Protein AF-Q6YGY8-F1 (afdb_monomer_lite)

Foldseek 3Di:
DPPPVVVVVVVVVVVVVVVCVVVPVVVVVVVVVQLPFQVVVVVVLVVCCVVPVCSLVVFAKFAEDPPDPPAATADEDRDDPQPDEQHRYHRGGNYYHNYRHPHHPDIDGD

Organism: Anaplasma phagocytophilum (NCBI:txid948)

pLDDT: mean 75.47, std 12.93, range [42.47, 92.19]

Radius of gyration: 17.75 Å; chains: 1; bounding box: 39×28×54 Å

Structure (mmCIF, N/CA/C/O backbone):
data_AF-Q6YGY8-F1
#
_entry.id   AF-Q6YGY8-F1
#
loop_
_atom_site.group_PDB
_atom_site.id
_atom_site.type_symbol
_atom_site.label_atom_id
_atom_site.label_alt_id
_atom_site.label_comp_id
_atom_site.label_asym_id
_atom_site.label_entity_id
_atom_site.label_seq_id
_atom_site.pdbx_PDB_ins_code
_atom_site.Cartn_x
_atom_site.Cartn_y
_atom_site.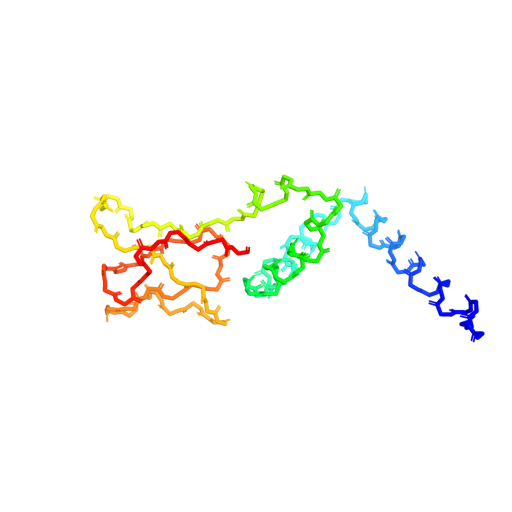Cartn_z
_atom_site.occupancy
_atom_site.B_iso_or_equiv
_atom_site.auth_seq_id
_atom_site.auth_comp_id
_atom_site.auth_asym_id
_atom_site.auth_atom_id
_atom_site.pdbx_PDB_model_num
ATOM 1 N N . MET A 1 1 ? -5.436 13.794 35.330 1.00 42.47 1 MET A N 1
ATOM 2 C CA . MET A 1 1 ? -6.909 13.754 35.317 1.00 42.47 1 MET A CA 1
ATOM 3 C C . MET A 1 1 ? -7.307 13.875 33.860 1.00 42.47 1 MET A C 1
ATOM 5 O O . MET A 1 1 ? -7.341 14.979 33.332 1.00 42.47 1 MET A O 1
ATOM 9 N N . ILE A 1 2 ? -7.377 12.738 33.169 1.00 47.31 2 ILE A N 1
ATOM 10 C CA . ILE A 1 2 ? -7.864 12.706 31.788 1.00 47.31 2 ILE A CA 1
ATOM 11 C C . ILE A 1 2 ? -9.362 12.960 31.919 1.00 47.31 2 ILE A C 1
ATOM 13 O O . ILE A 1 2 ? -10.006 12.319 32.743 1.00 47.31 2 ILE A O 1
ATOM 17 N N . ARG A 1 3 ? -9.863 13.993 31.242 1.00 48.62 3 ARG A N 1
ATOM 18 C CA . ARG A 1 3 ? -11.280 14.355 31.269 1.00 48.62 3 ARG A CA 1
ATOM 19 C C . ARG A 1 3 ? -12.068 13.168 30.723 1.00 48.62 3 ARG A C 1
ATOM 21 O O . ARG A 1 3 ? -11.842 12.783 29.578 1.00 48.62 3 ARG A O 1
ATOM 28 N N . GLU A 1 4 ? -12.951 12.609 31.545 1.00 51.53 4 GLU A N 1
ATOM 29 C CA . GLU A 1 4 ? -13.881 11.523 31.194 1.00 51.53 4 GLU A CA 1
ATOM 30 C C . GLU A 1 4 ? -14.629 11.821 29.869 1.00 51.53 4 GLU A C 1
ATOM 32 O O . GLU A 1 4 ? -14.937 10.925 29.088 1.00 51.53 4 GLU A O 1
ATOM 37 N N . ASP A 1 5 ? -14.800 13.108 29.559 1.00 52.41 5 ASP A N 1
ATOM 38 C CA . ASP A 1 5 ? -15.461 13.642 28.365 1.00 52.41 5 ASP A CA 1
ATOM 39 C C . ASP A 1 5 ? -14.716 13.340 27.041 1.00 52.41 5 ASP A C 1
ATOM 41 O O . ASP A 1 5 ? -15.331 13.193 25.982 1.00 52.41 5 ASP A O 1
ATOM 45 N N . GLU A 1 6 ? -13.380 13.236 27.064 1.00 52.56 6 GLU A N 1
ATOM 46 C CA . GLU A 1 6 ? -12.593 12.914 25.859 1.00 52.56 6 GLU A CA 1
ATOM 47 C C . GLU A 1 6 ? -12.628 11.415 25.538 1.00 52.56 6 GLU A C 1
ATOM 49 O O . GLU A 1 6 ? -12.547 11.025 24.374 1.00 52.56 6 GLU A O 1
ATOM 54 N N . VAL A 1 7 ? -12.803 10.563 26.551 1.00 54.25 7 VAL A N 1
ATOM 55 C CA . VAL A 1 7 ? -12.916 9.113 26.348 1.00 54.25 7 VAL A CA 1
ATOM 56 C C . VAL A 1 7 ? -14.283 8.756 25.772 1.00 54.25 7 VAL A C 1
ATOM 58 O O . VAL A 1 7 ? -14.360 7.908 24.885 1.00 54.25 7 VAL A O 1
ATOM 61 N N . ASP A 1 8 ? -15.337 9.460 26.196 1.00 57.72 8 ASP A N 1
ATOM 62 C CA . ASP A 1 8 ? -16.691 9.284 25.667 1.00 57.72 8 ASP A CA 1
ATOM 63 C C . ASP A 1 8 ? -16.793 9.667 24.191 1.00 57.72 8 ASP A C 1
ATOM 65 O O . ASP A 1 8 ? -17.408 8.939 23.414 1.00 57.72 8 ASP A O 1
ATOM 69 N N . THR A 1 9 ? -16.153 10.759 23.763 1.00 62.78 9 THR A N 1
ATOM 70 C CA . THR A 1 9 ? -16.167 11.165 22.345 1.00 62.78 9 THR A CA 1
ATOM 71 C C . THR A 1 9 ? -15.431 10.172 21.450 1.00 62.78 9 THR A C 1
ATOM 73 O O . THR A 1 9 ? -15.960 9.799 20.405 1.00 62.78 9 THR A O 1
ATOM 76 N N . VAL A 1 10 ? -14.260 9.678 21.865 1.00 66.25 10 VAL A N 1
ATOM 77 C CA . VAL A 1 10 ? -13.509 8.652 21.118 1.00 66.25 10 VAL A CA 1
ATOM 78 C C . VAL A 1 10 ? -14.256 7.314 21.107 1.00 66.25 10 VAL A C 1
ATOM 80 O O . VAL A 1 10 ? -14.315 6.646 20.073 1.00 66.25 10 VAL A O 1
ATOM 83 N N . TYR A 1 11 ? -14.875 6.934 22.227 1.00 62.56 11 TYR A N 1
ATOM 84 C CA . TYR A 1 11 ? -15.681 5.718 22.339 1.00 62.56 11 TYR A CA 1
ATOM 85 C C . TYR A 1 11 ? -16.950 5.782 21.478 1.00 62.56 11 TYR A C 1
ATOM 87 O O . TYR A 1 11 ? -17.274 4.817 20.782 1.00 62.56 11 TYR A O 1
ATOM 95 N N . LEU A 1 12 ? -17.639 6.927 21.461 1.00 64.69 12 LEU A N 1
ATOM 96 C CA . LEU A 1 12 ? -18.786 7.187 20.589 1.00 64.69 12 LEU A CA 1
ATOM 97 C C . LEU A 1 12 ? -18.388 7.145 19.113 1.00 64.69 12 LEU A C 1
ATOM 99 O O . LEU A 1 12 ? -19.094 6.515 18.329 1.00 64.69 12 LEU A O 1
ATOM 103 N N . LEU A 1 13 ? -17.237 7.721 18.748 1.00 65.06 13 LEU A N 1
ATOM 104 C CA . LEU A 1 13 ? -16.730 7.692 17.374 1.00 65.06 13 LEU A CA 1
ATOM 105 C C . LEU A 1 13 ? -16.415 6.263 16.916 1.00 65.06 13 LEU A C 1
ATOM 107 O O . LEU A 1 13 ? -16.778 5.863 15.813 1.00 65.06 13 LEU A O 1
ATOM 111 N N . ALA A 1 14 ? -15.774 5.467 17.777 1.00 67.44 14 ALA A N 1
ATOM 112 C CA . ALA A 1 14 ? -15.470 4.067 17.492 1.00 67.44 14 ALA A CA 1
ATOM 113 C C . ALA A 1 14 ? -16.748 3.220 17.369 1.00 67.44 14 ALA A C 1
ATOM 115 O O . ALA A 1 14 ? -16.826 2.319 16.532 1.00 67.44 14 ALA A O 1
ATOM 116 N N . LYS A 1 15 ? -17.767 3.522 18.181 1.00 57.44 15 LYS A N 1
ATOM 117 C CA . LYS A 1 15 ? -19.068 2.851 18.146 1.00 57.44 15 LYS A CA 1
ATOM 118 C C . LYS A 1 15 ? -19.889 3.240 16.915 1.00 57.44 15 LYS A C 1
ATOM 120 O O . LYS A 1 15 ? -20.557 2.365 16.372 1.00 57.44 15 LYS A O 1
ATOM 125 N N . GLU A 1 16 ? -19.810 4.487 16.449 1.00 60.59 16 GLU A N 1
ATOM 126 C CA . GLU A 1 16 ? -20.377 4.910 15.159 1.00 60.59 16 GLU A CA 1
ATOM 127 C C . GLU A 1 16 ? -19.659 4.251 13.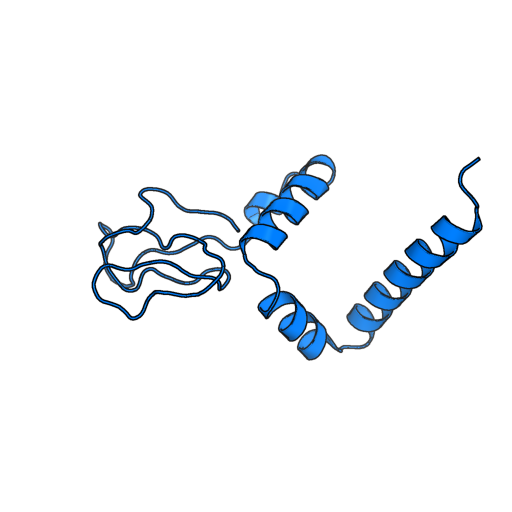984 1.00 60.59 16 GLU A C 1
ATOM 129 O O . GLU A 1 16 ? -20.325 3.666 13.138 1.00 60.59 16 GLU A O 1
ATOM 134 N N . LEU A 1 17 ? -18.322 4.240 13.973 1.00 57.84 17 LEU A N 1
ATOM 135 C CA . LEU A 1 17 ? -17.532 3.511 12.974 1.00 57.84 17 LEU A CA 1
ATOM 136 C C . LEU A 1 17 ? -17.938 2.033 12.914 1.00 57.84 17 LEU A C 1
ATOM 138 O O . LEU A 1 17 ? -18.120 1.484 11.830 1.00 57.84 17 LEU A O 1
ATOM 142 N N . ALA A 1 18 ? -18.144 1.392 14.067 1.00 58.53 18 ALA A N 1
ATOM 143 C CA . ALA A 1 18 ? -18.639 0.022 14.130 1.00 58.53 18 ALA A CA 1
ATOM 144 C C . ALA A 1 18 ? -20.094 -0.110 13.636 1.00 58.53 18 ALA A C 1
ATOM 146 O O . ALA A 1 18 ? -20.417 -1.090 12.968 1.00 58.53 18 ALA A O 1
ATOM 147 N N . TYR A 1 19 ? -20.973 0.858 13.914 1.00 49.78 19 TYR A N 1
ATOM 148 C CA . TYR A 1 19 ? -22.356 0.865 13.417 1.00 49.78 19 TYR A CA 1
ATOM 149 C C . TYR A 1 19 ? -22.431 1.101 11.897 1.00 49.78 19 TYR A C 1
ATOM 151 O O . TYR A 1 19 ? -23.225 0.453 11.217 1.00 49.78 19 TYR A O 1
ATOM 159 N N . ASP A 1 20 ? -21.573 1.949 11.333 1.00 53.94 20 ASP A N 1
ATOM 160 C CA . ASP A 1 20 ? -21.446 2.166 9.885 1.00 53.94 20 ASP A CA 1
ATOM 161 C C . ASP A 1 20 ? -20.883 0.929 9.164 1.00 53.94 20 ASP A C 1
ATOM 163 O O . ASP A 1 20 ? -21.344 0.576 8.075 1.00 53.94 20 ASP A O 1
ATOM 167 N N . VAL A 1 21 ? -19.952 0.203 9.798 1.00 55.81 21 VAL A N 1
ATOM 168 C CA . VAL A 1 21 ? -19.483 -1.116 9.331 1.00 55.81 21 VAL A CA 1
ATOM 169 C C . VAL A 1 21 ? -20.626 -2.143 9.344 1.00 55.81 21 VAL A C 1
ATOM 171 O O . VAL A 1 21 ? -20.775 -2.912 8.394 1.00 55.81 21 VAL A O 1
ATOM 174 N N . VAL A 1 22 ? -21.450 -2.155 10.399 1.00 55.28 22 VAL A N 1
ATOM 175 C CA . VAL A 1 22 ? -22.541 -3.129 10.616 1.00 55.28 22 VAL A CA 1
ATOM 176 C C . VAL A 1 22 ? -23.781 -2.844 9.755 1.00 55.28 22 VAL A C 1
ATOM 178 O O . VAL A 1 22 ? -24.496 -3.775 9.392 1.00 55.28 22 VAL A O 1
ATOM 181 N N . THR A 1 23 ? -24.034 -1.589 9.374 1.00 59.34 23 THR A N 1
ATOM 182 C CA . THR A 1 23 ? -25.210 -1.186 8.573 1.00 59.34 23 THR A CA 1
ATOM 183 C C . THR A 1 23 ? -25.033 -1.365 7.062 1.00 59.34 23 THR A C 1
ATOM 185 O O . THR A 1 23 ? -25.930 -1.025 6.292 1.00 59.34 23 THR A O 1
ATOM 188 N N . GLY A 1 24 ? -23.912 -1.942 6.615 1.00 54.91 24 GLY A N 1
ATOM 189 C CA . GLY A 1 24 ? -23.709 -2.290 5.207 1.00 54.91 24 GLY A CA 1
ATOM 190 C C . GLY A 1 24 ? -23.287 -1.115 4.324 1.00 54.91 24 GLY A C 1
ATOM 191 O O . GLY A 1 24 ? -23.337 -1.226 3.103 1.00 54.91 24 GLY A O 1
ATOM 192 N N . GLN A 1 25 ? -22.787 -0.015 4.902 1.00 55.31 25 GLN A N 1
ATOM 193 C CA . GLN A 1 25 ? -22.075 1.031 4.150 1.00 55.31 25 GLN A CA 1
ATOM 194 C C . GLN A 1 25 ? -20.645 0.597 3.787 1.00 55.31 25 GLN A C 1
ATOM 196 O O . GLN A 1 25 ? -19.728 1.417 3.698 1.00 55.31 25 GLN A O 1
ATOM 201 N N . THR A 1 26 ? -20.450 -0.702 3.555 1.00 60.00 26 THR A N 1
ATOM 202 C CA . THR A 1 26 ? -19.173 -1.306 3.189 1.00 60.00 26 THR A CA 1
ATOM 203 C C . THR A 1 26 ? -18.589 -0.605 1.970 1.00 60.00 26 THR A C 1
ATOM 205 O O . THR A 1 26 ? -17.402 -0.329 1.963 1.00 60.00 26 THR A O 1
ATOM 208 N N . ASP A 1 27 ? -19.416 -0.174 1.015 1.00 63.16 27 ASP A N 1
ATOM 209 C CA . ASP A 1 27 ? -18.962 0.571 -0.164 1.00 63.16 27 ASP A CA 1
ATOM 210 C C . ASP A 1 27 ? -18.348 1.938 0.175 1.00 63.16 27 ASP A C 1
ATOM 212 O O . ASP A 1 27 ? -17.334 2.327 -0.404 1.00 63.16 27 ASP A O 1
ATOM 216 N N . LYS A 1 28 ? -18.916 2.676 1.138 1.00 66.25 28 LYS A N 1
ATOM 217 C CA . LYS A 1 28 ? -18.380 3.981 1.565 1.00 66.25 28 LYS A CA 1
ATOM 218 C C . LYS A 1 28 ? -17.130 3.817 2.417 1.00 66.25 28 LYS A C 1
ATOM 220 O O . LYS A 1 28 ? -16.177 4.573 2.242 1.00 66.25 28 LYS A O 1
ATOM 225 N N . LEU A 1 29 ? -17.118 2.813 3.290 1.00 67.62 29 LEU A N 1
ATOM 226 C CA . LEU A 1 29 ? -15.951 2.471 4.091 1.00 67.62 29 LEU A CA 1
ATOM 227 C C . LEU A 1 29 ? -14.799 1.975 3.209 1.00 67.62 29 LEU A C 1
ATOM 229 O O . LEU A 1 29 ? -13.675 2.444 3.348 1.00 67.62 29 LEU A O 1
ATOM 233 N N . SER A 1 30 ? -15.074 1.089 2.251 1.00 64.50 30 SER A N 1
ATOM 234 C CA . SER A 1 30 ? -14.104 0.620 1.262 1.00 64.50 30 SER A CA 1
ATOM 235 C C . SER A 1 30 ? -13.622 1.753 0.363 1.00 64.50 30 SER A C 1
ATOM 237 O O . SER A 1 30 ? -12.435 1.807 0.067 1.00 64.50 30 SER A O 1
ATOM 239 N N . ALA A 1 31 ? -14.485 2.696 -0.026 1.00 70.38 31 ALA A N 1
ATOM 240 C CA . ALA A 1 31 ? -14.068 3.878 -0.779 1.00 70.38 31 ALA A CA 1
ATOM 241 C C . ALA A 1 31 ? -13.195 4.836 0.049 1.00 70.38 31 ALA A C 1
ATOM 243 O O . ALA A 1 31 ? -12.282 5.449 -0.501 1.00 70.38 31 ALA A O 1
ATOM 244 N N . ALA A 1 32 ? -13.455 4.978 1.351 1.00 71.69 32 ALA A N 1
ATOM 245 C CA . ALA A 1 32 ? -12.616 5.763 2.253 1.00 71.69 32 ALA A CA 1
ATOM 246 C C . ALA A 1 32 ? -11.253 5.087 2.470 1.00 71.69 32 ALA A C 1
ATOM 248 O O . ALA A 1 32 ? -10.225 5.734 2.296 1.00 71.69 32 ALA A O 1
ATOM 249 N N . LEU A 1 33 ? -11.242 3.777 2.734 1.00 68.56 33 LEU A N 1
ATOM 250 C CA . LEU A 1 33 ? -10.026 2.969 2.876 1.00 68.56 33 LEU A CA 1
ATOM 251 C C . LEU A 1 33 ? -9.199 2.923 1.585 1.00 68.56 33 LEU A C 1
ATOM 253 O O . LEU A 1 33 ? -7.979 2.977 1.644 1.00 68.56 33 LEU A O 1
ATOM 257 N N . ALA A 1 34 ? -9.841 2.875 0.414 1.00 68.69 34 ALA A N 1
ATOM 258 C CA . ALA A 1 34 ? -9.154 2.927 -0.878 1.00 68.69 34 ALA A CA 1
ATOM 259 C C . ALA A 1 34 ? -8.495 4.290 -1.158 1.00 68.69 34 ALA A C 1
ATOM 261 O O . ALA A 1 34 ? -7.605 4.370 -2.002 1.00 68.69 34 ALA A O 1
ATOM 262 N N . LYS A 1 35 ? -8.936 5.355 -0.475 1.00 71.56 35 LYS A N 1
ATOM 263 C CA . LYS A 1 35 ? -8.320 6.690 -0.526 1.00 71.56 35 LYS A CA 1
ATOM 264 C C . LYS A 1 35 ? -7.249 6.890 0.542 1.00 71.56 35 LYS A C 1
ATOM 266 O O . LYS A 1 35 ? -6.481 7.842 0.437 1.00 71.56 35 LYS A O 1
ATOM 271 N N . THR A 1 36 ? -7.206 6.046 1.571 1.00 72.62 36 THR A N 1
ATOM 272 C CA . THR A 1 36 ? -6.124 6.067 2.552 1.00 72.62 36 THR A CA 1
ATOM 273 C C . THR A 1 36 ? -4.845 5.617 1.863 1.00 72.62 36 THR A C 1
ATOM 275 O O . THR A 1 36 ? -4.816 4.574 1.207 1.00 72.62 36 THR A O 1
ATOM 278 N N . SER A 1 37 ? -3.797 6.433 1.979 1.00 69.69 37 SER A N 1
ATOM 279 C CA . SER A 1 37 ? -2.526 6.127 1.342 1.00 69.69 37 SER A CA 1
ATOM 280 C C . SER A 1 37 ? -1.967 4.827 1.894 1.00 69.69 37 SER A C 1
ATOM 282 O O . SER A 1 37 ? -2.200 4.454 3.050 1.00 69.69 37 SER A O 1
ATOM 284 N N . GLY A 1 38 ? -1.168 4.161 1.068 1.00 69.19 38 GLY A N 1
ATOM 285 C CA . GLY A 1 38 ? -0.571 2.917 1.481 1.00 69.19 38 GLY A CA 1
ATOM 286 C C . GLY A 1 38 ? 0.211 3.011 2.785 1.00 69.19 38 GLY A C 1
ATOM 287 O O . GLY A 1 38 ? -0.017 2.311 3.765 1.00 69.19 38 GLY A O 1
ATOM 288 N N . LYS A 1 39 ? 1.093 3.995 2.805 1.00 72.12 39 LYS A N 1
ATOM 289 C CA . LYS A 1 39 ? 1.960 4.326 3.926 1.00 72.12 39 LYS A CA 1
ATOM 290 C C . LYS A 1 39 ? 1.213 4.495 5.256 1.00 72.12 39 LYS A C 1
ATOM 292 O O . LYS A 1 39 ? 1.752 4.106 6.290 1.00 72.12 39 LYS A O 1
ATOM 297 N N . ASP A 1 40 ? 0.004 5.053 5.244 1.00 76.31 40 ASP A N 1
ATOM 298 C CA . ASP A 1 40 ? -0.768 5.290 6.469 1.00 76.31 40 ASP A CA 1
ATOM 299 C C . ASP A 1 40 ? -1.366 3.998 7.032 1.00 76.31 40 ASP A C 1
ATOM 301 O O . ASP A 1 40 ? -1.376 3.800 8.249 1.00 76.31 40 ASP A O 1
ATOM 305 N N . ILE A 1 41 ? -1.786 3.080 6.157 1.00 74.19 41 ILE A N 1
ATOM 306 C CA . ILE A 1 41 ? -2.239 1.745 6.560 1.00 74.19 41 ILE A CA 1
ATOM 307 C C . ILE A 1 41 ? -1.068 0.947 7.161 1.00 74.19 41 ILE A C 1
ATOM 309 O O . ILE A 1 41 ? -1.282 0.279 8.174 1.00 74.19 41 ILE A O 1
ATOM 313 N N . VAL A 1 42 ? 0.170 1.113 6.664 1.00 70.69 42 VAL A N 1
ATOM 314 C CA . VAL A 1 42 ? 1.359 0.416 7.215 1.00 70.69 42 VAL A CA 1
ATOM 315 C C . VAL A 1 42 ? 1.564 0.844 8.658 1.00 70.69 42 VAL A C 1
ATOM 317 O O . VAL A 1 42 ? 1.824 0.037 9.550 1.00 70.69 42 VAL A O 1
ATOM 320 N N . GLN A 1 43 ? 1.485 2.155 8.894 1.00 77.06 43 GLN A N 1
ATOM 321 C CA . GLN A 1 43 ? 1.700 2.725 10.216 1.00 77.06 43 GLN A CA 1
ATOM 322 C C . GLN A 1 43 ? 0.592 2.322 11.182 1.00 77.06 43 GLN A C 1
ATOM 324 O O . GLN A 1 43 ? 0.884 1.979 12.328 1.00 77.06 43 GLN A O 1
ATOM 329 N N . PHE A 1 44 ? -0.656 2.300 10.712 1.00 76.56 44 PHE A N 1
ATOM 330 C CA . PHE A 1 44 ? -1.767 1.769 11.486 1.00 76.56 44 PHE A CA 1
ATOM 331 C C . PHE A 1 44 ? -1.538 0.298 11.848 1.00 76.56 44 PHE A C 1
ATOM 333 O O . PHE A 1 44 ? -1.655 -0.072 13.014 1.00 76.56 44 PHE A O 1
ATOM 340 N N . ALA A 1 45 ? -1.136 -0.528 10.882 1.00 74.69 45 ALA A N 1
ATOM 341 C CA . ALA A 1 45 ? -0.894 -1.944 11.098 1.00 74.69 45 ALA A CA 1
ATOM 342 C C . ALA A 1 45 ? 0.239 -2.201 12.100 1.00 74.69 45 ALA A C 1
ATOM 344 O O . ALA A 1 45 ? 0.067 -3.007 13.008 1.00 74.69 45 ALA A O 1
ATOM 345 N N . LYS A 1 46 ? 1.347 -1.454 12.018 1.00 75.19 46 LYS A N 1
ATOM 346 C CA . LYS A 1 46 ? 2.429 -1.503 13.017 1.00 75.19 46 LYS A CA 1
ATOM 347 C C . LYS A 1 46 ? 1.967 -1.108 14.418 1.00 75.19 46 LYS A C 1
ATOM 349 O O . LYS A 1 46 ? 2.444 -1.665 15.401 1.00 75.19 46 LYS A O 1
ATOM 354 N N . ALA A 1 47 ? 1.044 -0.154 14.526 1.00 80.50 47 ALA A N 1
ATOM 355 C CA . ALA A 1 47 ? 0.480 0.232 15.815 1.00 80.50 47 ALA A CA 1
ATOM 356 C C . ALA A 1 47 ? -0.393 -0.885 16.417 1.00 80.50 47 ALA A C 1
ATOM 358 O O . ALA A 1 47 ? -0.367 -1.095 17.629 1.00 80.50 47 ALA A O 1
ATOM 359 N N . VAL A 1 48 ? -1.133 -1.629 15.585 1.00 78.94 48 VAL A N 1
ATOM 360 C CA . VAL A 1 48 ? -2.006 -2.727 16.045 1.00 78.94 48 VAL A CA 1
ATOM 361 C C . VAL A 1 48 ? -1.317 -4.097 16.097 1.00 78.94 48 VAL A C 1
ATOM 363 O O . VAL A 1 48 ? -1.852 -5.010 16.728 1.00 78.94 48 VAL A O 1
ATOM 366 N N . GLU A 1 49 ? -0.118 -4.234 15.520 1.00 74.88 49 GLU A N 1
ATOM 367 C CA . GLU A 1 49 ? 0.706 -5.457 15.497 1.00 74.88 49 GLU A CA 1
ATOM 368 C C . GLU A 1 49 ? 0.965 -6.012 16.904 1.00 74.88 49 GLU A C 1
ATOM 370 O O . GLU A 1 49 ? 0.953 -7.223 17.111 1.00 74.88 49 GLU A O 1
ATOM 375 N N . ILE A 1 50 ? 1.108 -5.127 17.899 1.00 74.88 50 ILE A N 1
ATOM 376 C CA . ILE A 1 50 ? 1.296 -5.502 19.310 1.00 74.88 50 ILE A CA 1
ATOM 377 C C . ILE A 1 50 ? 0.128 -6.360 19.823 1.00 74.88 50 ILE A C 1
ATOM 379 O O . ILE A 1 50 ? 0.325 -7.254 20.642 1.00 74.88 50 ILE A O 1
ATOM 383 N N . SER A 1 51 ? -1.092 -6.081 19.356 1.00 78.38 51 SER A N 1
ATOM 384 C CA . SER A 1 51 ? -2.305 -6.790 19.782 1.00 78.38 51 SER A CA 1
ATOM 385 C C . SER A 1 51 ? -2.698 -7.923 18.830 1.00 78.38 51 SER A C 1
ATOM 387 O O . SER A 1 51 ? -3.355 -8.868 19.256 1.00 78.38 51 SER A O 1
ATOM 389 N N . HIS A 1 52 ? -2.305 -7.833 17.557 1.00 76.19 52 HIS A N 1
ATOM 390 C CA . HIS A 1 52 ? -2.635 -8.797 16.508 1.00 76.19 52 HIS A CA 1
ATOM 391 C C . HIS A 1 52 ? -1.406 -9.031 15.625 1.00 76.19 52 HIS A C 1
ATOM 393 O O . HIS A 1 52 ? -1.198 -8.344 14.627 1.00 76.19 52 HIS A O 1
ATOM 399 N N . SER A 1 53 ? -0.574 -10.003 15.998 1.00 75.94 53 SER A N 1
ATOM 400 C CA . SER A 1 53 ? 0.695 -10.293 15.316 1.00 75.94 53 SER A CA 1
ATOM 401 C C . SER A 1 53 ? 0.528 -10.871 13.908 1.00 75.94 53 SER A C 1
ATOM 403 O O . SER A 1 53 ? 1.46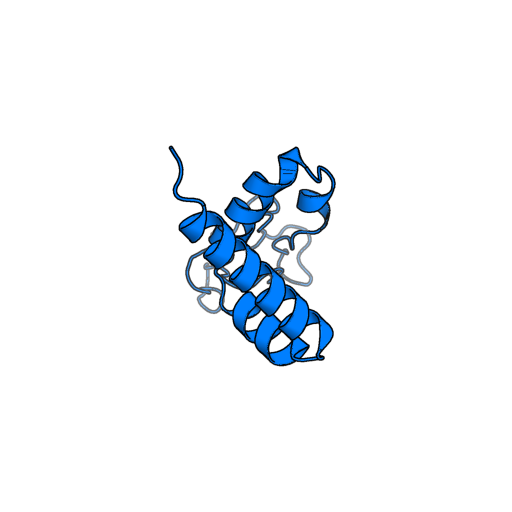3 -10.861 13.112 1.00 75.94 53 SER A O 1
ATOM 405 N N . ASP A 1 54 ? -0.663 -11.363 13.570 1.00 80.44 54 ASP A N 1
ATOM 406 C CA . ASP A 1 54 ? -0.997 -11.858 12.240 1.00 80.44 54 ASP A CA 1
ATOM 407 C C . ASP A 1 54 ? -1.402 -10.739 11.266 1.00 80.44 54 ASP A C 1
ATOM 409 O O . ASP A 1 54 ? -1.554 -11.006 10.068 1.00 80.44 54 ASP A O 1
ATOM 413 N N . ILE A 1 55 ? -1.527 -9.491 11.745 1.00 78.62 55 ILE A N 1
ATOM 414 C CA . ILE A 1 55 ? -1.994 -8.362 10.938 1.00 78.62 55 ILE A CA 1
ATOM 415 C C . ILE A 1 55 ? -1.073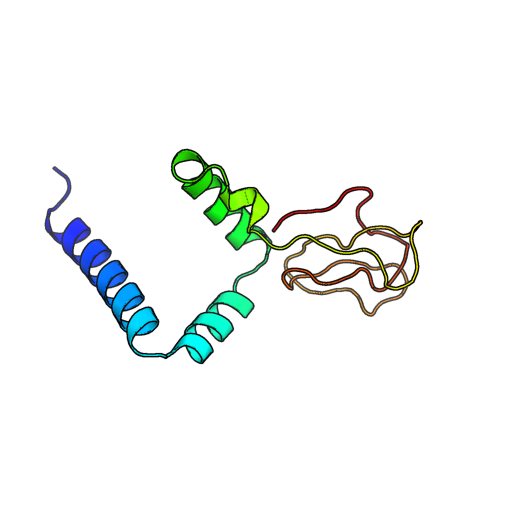 -8.080 9.749 1.00 78.62 55 ILE A C 1
ATOM 417 O O . ILE A 1 55 ? -1.596 -7.895 8.657 1.00 78.62 55 ILE A O 1
ATOM 421 N N . ASP A 1 56 ? 0.260 -8.163 9.889 1.00 71.00 56 ASP A N 1
ATOM 422 C CA . ASP A 1 56 ? 1.219 -7.952 8.781 1.00 71.00 56 ASP A CA 1
ATOM 423 C C . ASP A 1 56 ? 0.985 -8.926 7.611 1.00 71.00 56 ASP A C 1
ATOM 425 O O . ASP A 1 56 ? 1.171 -8.594 6.439 1.00 71.00 56 ASP A O 1
ATOM 429 N N . GLY A 1 57 ? 0.497 -10.134 7.907 1.00 74.56 57 GLY A N 1
ATOM 430 C CA . GLY A 1 57 ? 0.114 -11.120 6.898 1.00 74.56 57 GLY A CA 1
ATOM 431 C C . GLY A 1 57 ? -1.206 -10.808 6.186 1.00 74.56 57 GLY A C 1
ATOM 432 O O . GLY A 1 57 ? -1.472 -11.376 5.124 1.00 74.56 57 GLY A O 1
ATOM 433 N N . LYS A 1 58 ? -2.036 -9.931 6.757 1.00 77.31 58 LYS A N 1
ATOM 434 C CA . LYS A 1 58 ? -3.325 -9.492 6.205 1.00 77.31 58 LYS A CA 1
ATOM 435 C C . LYS A 1 58 ? -3.214 -8.209 5.398 1.00 77.31 58 LYS A C 1
ATOM 437 O O . LYS A 1 58 ? -4.109 -7.932 4.600 1.00 77.31 58 LYS A O 1
ATOM 442 N N . ILE A 1 59 ? -2.134 -7.455 5.570 1.00 78.12 59 ILE A N 1
ATOM 443 C CA . ILE A 1 59 ? -1.922 -6.251 4.785 1.00 78.12 59 ILE A CA 1
ATOM 444 C C . ILE A 1 59 ? -1.551 -6.622 3.350 1.00 78.12 59 ILE A C 1
ATOM 446 O O . ILE A 1 59 ? -0.827 -7.584 3.072 1.00 78.12 59 ILE A O 1
ATOM 450 N N . CYS A 1 60 ? -2.059 -5.852 2.399 1.00 82.12 60 CYS A N 1
ATOM 451 C CA . CYS A 1 60 ? -1.726 -6.043 1.002 1.00 82.12 60 CYS A CA 1
ATOM 452 C C . CYS A 1 60 ? -0.255 -5.748 0.710 1.00 82.12 60 CYS A C 1
ATOM 454 O O . CYS A 1 60 ? 0.363 -4.826 1.239 1.00 82.12 60 CYS A O 1
ATOM 456 N N . ARG A 1 61 ? 0.303 -6.529 -0.214 1.00 86.81 61 ARG A N 1
ATOM 457 C CA . ARG A 1 61 ? 1.710 -6.464 -0.607 1.00 86.81 61 ARG A CA 1
ATOM 458 C C . ARG A 1 61 ? 1.846 -6.072 -2.069 1.00 86.81 61 ARG A C 1
ATOM 460 O O . ARG A 1 61 ? 1.065 -6.551 -2.897 1.00 86.81 61 ARG A O 1
ATOM 467 N N . THR A 1 62 ? 2.842 -5.248 -2.390 1.00 89.19 62 THR A N 1
ATOM 468 C CA . THR A 1 62 ? 3.147 -4.884 -3.776 1.00 89.19 62 THR A CA 1
ATOM 469 C C . THR A 1 62 ? 3.473 -6.117 -4.600 1.00 89.19 62 THR A C 1
ATOM 471 O O . THR A 1 62 ? 4.043 -7.097 -4.117 1.00 89.19 62 THR A O 1
ATOM 474 N N . LYS A 1 63 ? 3.104 -6.085 -5.878 1.00 90.56 63 LYS A N 1
ATOM 475 C CA . LYS A 1 63 ? 3.308 -7.212 -6.788 1.00 90.56 63 LYS A CA 1
ATOM 476 C C . LYS A 1 63 ? 4.311 -6.861 -7.875 1.00 90.56 63 LYS A C 1
ATOM 478 O O . LYS A 1 63 ? 4.516 -5.696 -8.219 1.00 90.56 63 LYS A O 1
ATOM 483 N N . ARG A 1 64 ? 4.943 -7.894 -8.427 1.00 91.62 64 ARG A N 1
ATOM 484 C CA . ARG A 1 64 ? 5.751 -7.771 -9.644 1.00 91.62 64 ARG A CA 1
ATOM 485 C C . ARG A 1 64 ? 4.862 -7.528 -10.848 1.00 91.62 64 ARG A C 1
ATOM 487 O O . ARG A 1 64 ? 3.669 -7.850 -10.826 1.00 91.62 64 ARG A O 1
ATOM 494 N N . LYS A 1 65 ? 5.470 -7.022 -11.917 1.00 88.56 65 LYS A N 1
ATOM 495 C CA . LYS A 1 65 ? 4.832 -6.965 -13.226 1.00 88.56 65 LYS A CA 1
ATOM 496 C C . LYS A 1 65 ? 4.303 -8.347 -13.616 1.00 88.56 65 LYS A C 1
ATOM 498 O O . LYS A 1 65 ? 4.967 -9.369 -13.448 1.00 88.56 65 LYS A O 1
ATOM 503 N N . ALA A 1 66 ? 3.076 -8.378 -14.130 1.00 82.25 66 ALA A N 1
ATOM 504 C CA . ALA A 1 66 ? 2.456 -9.622 -14.567 1.00 82.25 66 ALA A CA 1
ATOM 505 C C . ALA A 1 66 ? 3.285 -10.267 -15.690 1.00 82.25 66 ALA A C 1
ATOM 507 O O . ALA A 1 66 ? 3.645 -9.593 -16.655 1.00 82.25 66 ALA A O 1
ATOM 508 N N . GLY A 1 67 ? 3.567 -11.565 -15.555 1.00 81.75 67 GLY A N 1
ATOM 509 C CA . GLY A 1 67 ? 4.356 -12.326 -16.526 1.00 81.75 67 GLY A CA 1
ATOM 510 C C . GLY A 1 67 ? 5.873 -12.160 -16.403 1.00 81.75 67 GLY A C 1
ATOM 511 O O . GLY A 1 67 ? 6.587 -12.757 -17.200 1.00 81.75 67 GLY A O 1
ATOM 512 N N . ASP A 1 68 ? 6.372 -11.404 -15.419 1.00 80.81 68 ASP A N 1
ATOM 513 C CA . ASP A 1 68 ? 7.809 -11.225 -15.208 1.00 80.81 68 ASP A CA 1
ATOM 514 C C . ASP A 1 68 ? 8.246 -11.691 -13.814 1.00 80.81 68 ASP A C 1
ATOM 516 O O . ASP A 1 68 ? 8.154 -10.976 -12.813 1.00 80.81 68 ASP A O 1
ATOM 520 N N . SER A 1 69 ? 8.745 -12.925 -13.748 1.00 78.19 69 SER A N 1
ATOM 521 C CA . SER A 1 69 ? 9.275 -13.515 -12.517 1.00 78.19 69 SER A CA 1
ATOM 522 C C . SER A 1 69 ? 10.615 -12.912 -12.087 1.00 78.19 69 SER A C 1
ATOM 524 O O . SER A 1 69 ? 10.995 -13.094 -10.933 1.00 78.19 69 SER A O 1
ATOM 526 N N . SER A 1 70 ? 11.313 -12.196 -12.973 1.00 81.56 70 SER A N 1
ATOM 527 C CA . SER A 1 70 ? 12.582 -11.508 -12.691 1.00 81.56 70 SER A CA 1
ATOM 528 C C . SER A 1 70 ? 12.416 -10.013 -12.403 1.00 81.56 70 SER A C 1
ATOM 530 O O . SER A 1 70 ? 13.353 -9.367 -11.936 1.00 81.56 70 SER A O 1
ATOM 532 N N . GLY A 1 71 ? 11.222 -9.476 -12.656 1.00 85.06 71 GLY A N 1
ATOM 533 C CA . GLY A 1 71 ? 10.896 -8.069 -12.495 1.00 85.06 71 GLY A CA 1
ATOM 534 C C . GLY A 1 71 ? 10.938 -7.583 -11.049 1.00 85.06 71 GLY A C 1
ATOM 535 O O . GLY A 1 71 ? 10.878 -8.348 -10.079 1.00 85.06 71 GLY A O 1
ATOM 536 N N . THR A 1 72 ? 11.012 -6.265 -10.908 1.00 90.69 72 THR A N 1
ATOM 537 C CA . THR A 1 72 ? 10.923 -5.598 -9.610 1.00 90.69 72 THR A CA 1
ATOM 538 C C . THR A 1 72 ? 9.477 -5.579 -9.104 1.00 90.69 72 THR A C 1
ATOM 540 O O . THR A 1 72 ? 8.515 -5.702 -9.867 1.00 90.69 72 THR A O 1
ATOM 543 N N . TYR A 1 73 ? 9.312 -5.480 -7.788 1.00 92.12 73 TYR A N 1
ATOM 544 C CA . TYR A 1 73 ? 8.015 -5.216 -7.169 1.00 92.12 73 TYR A CA 1
ATOM 545 C C . TYR A 1 73 ? 7.670 -3.735 -7.301 1.00 92.12 73 TYR A C 1
ATOM 547 O O . TYR A 1 73 ? 8.570 -2.896 -7.382 1.00 92.12 73 TYR A O 1
ATOM 555 N N . ALA A 1 74 ? 6.386 -3.385 -7.260 1.00 91.31 74 ALA A N 1
ATOM 556 C CA . ALA A 1 74 ? 6.030 -1.983 -7.097 1.00 91.31 74 ALA A CA 1
ATOM 557 C C . ALA A 1 74 ? 6.564 -1.433 -5.759 1.00 91.31 74 ALA A C 1
ATOM 55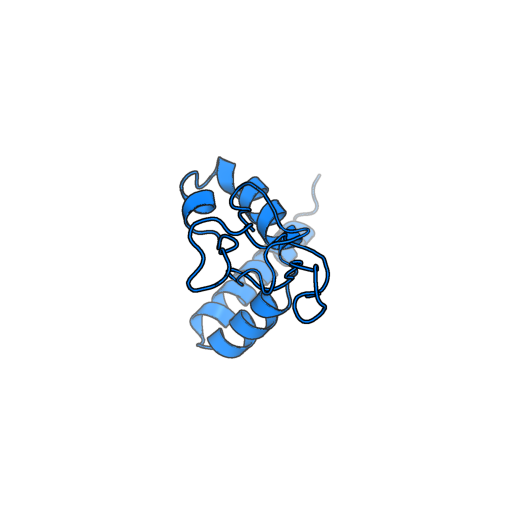9 O O . ALA A 1 74 ? 6.814 -2.188 -4.811 1.00 91.31 74 ALA A O 1
ATOM 560 N N . LYS A 1 75 ? 6.747 -0.116 -5.695 1.00 90.19 75 LYS A N 1
ATOM 561 C CA . LYS A 1 75 ? 7.058 0.623 -4.470 1.00 90.19 75 LYS A CA 1
ATOM 562 C C . LYS A 1 75 ? 5.839 1.402 -4.031 1.00 90.19 75 LYS A C 1
ATOM 564 O O . LYS A 1 75 ? 5.220 2.044 -4.871 1.00 90.19 75 LYS A O 1
ATOM 569 N N . TYR A 1 76 ? 5.535 1.401 -2.742 1.00 87.62 76 TYR A N 1
ATOM 570 C CA . TYR A 1 76 ? 4.500 2.294 -2.253 1.00 87.62 76 TYR A CA 1
ATOM 571 C C . TYR A 1 76 ? 4.981 3.745 -2.253 1.00 87.62 76 TYR A C 1
ATOM 573 O O . TYR A 1 76 ? 6.101 4.042 -1.833 1.00 87.62 76 TYR A O 1
ATOM 581 N N . GLY A 1 77 ? 4.129 4.637 -2.746 1.00 86.25 77 GLY A N 1
ATOM 582 C CA . GLY A 1 77 ? 4.322 6.083 -2.735 1.00 86.25 77 GLY A CA 1
ATOM 583 C C . GLY A 1 77 ? 3.020 6.802 -2.410 1.00 86.25 77 GLY A C 1
ATOM 584 O O . GLY A 1 77 ? 1.983 6.168 -2.223 1.00 86.25 77 GLY A O 1
ATOM 585 N N . GLU A 1 78 ? 3.082 8.128 -2.319 1.00 82.56 78 GLU A N 1
ATOM 586 C CA . GLU A 1 78 ? 1.894 8.934 -1.999 1.00 82.56 78 GLU A CA 1
ATOM 587 C C . GLU A 1 78 ? 0.912 8.999 -3.176 1.00 82.56 78 GLU A C 1
ATOM 589 O O . GLU A 1 78 ? -0.295 9.061 -2.970 1.00 82.56 78 GLU A O 1
ATOM 594 N N . GLU A 1 79 ? 1.419 8.871 -4.404 1.00 85.50 79 GLU A N 1
ATOM 595 C CA . GLU A 1 79 ? 0.627 8.768 -5.628 1.00 85.50 79 GLU A CA 1
ATOM 596 C C . GLU A 1 79 ? 1.122 7.605 -6.504 1.00 85.50 79 GLU A C 1
ATOM 598 O O . GLU A 1 79 ? 2.277 7.175 -6.413 1.00 85.50 79 GLU A O 1
ATOM 603 N N . THR A 1 80 ? 0.241 7.082 -7.362 1.00 88.25 80 THR A N 1
ATOM 604 C CA . THR A 1 80 ? 0.610 6.066 -8.356 1.00 88.25 80 THR A CA 1
ATOM 605 C C . THR A 1 80 ? 1.306 6.732 -9.549 1.00 88.25 80 THR A C 1
ATOM 607 O O . THR A 1 80 ? 0.661 7.389 -10.361 1.00 88.25 80 THR A O 1
ATOM 610 N N . ASP A 1 81 ? 2.608 6.484 -9.702 1.00 90.94 81 ASP A N 1
ATOM 611 C CA . ASP A 1 81 ? 3.393 6.765 -10.911 1.00 90.94 81 ASP A CA 1
ATOM 612 C C . ASP A 1 81 ? 3.908 5.436 -11.473 1.00 90.94 81 ASP A C 1
ATOM 614 O O . ASP A 1 81 ? 4.997 4.946 -11.154 1.00 90.94 81 ASP A O 1
ATOM 618 N N . ASN A 1 82 ? 3.034 4.804 -12.252 1.00 90.44 82 ASN A N 1
ATOM 619 C CA . ASN A 1 82 ? 3.207 3.437 -12.739 1.00 90.44 82 ASN A CA 1
ATOM 620 C C . ASN A 1 82 ? 2.925 3.281 -14.242 1.00 90.44 82 ASN A C 1
ATOM 622 O O . ASN A 1 82 ? 2.993 2.185 -14.794 1.00 90.44 82 ASN A O 1
ATOM 626 N N . ASN A 1 83 ? 2.564 4.384 -14.899 1.00 88.00 83 ASN A N 1
ATOM 627 C CA . ASN A 1 83 ? 2.266 4.436 -16.330 1.00 88.00 83 ASN A CA 1
ATOM 628 C C . ASN A 1 83 ? 3.453 4.982 -17.144 1.00 88.00 83 ASN A C 1
ATOM 630 O O . ASN A 1 83 ? 3.499 4.869 -18.368 1.00 88.00 83 ASN A O 1
ATOM 634 N N . THR A 1 84 ? 4.414 5.603 -16.462 1.00 87.50 84 THR A N 1
ATOM 635 C CA . THR A 1 84 ? 5.597 6.193 -17.078 1.00 87.50 84 THR A CA 1
ATOM 636 C C . THR A 1 84 ? 6.692 5.146 -17.202 1.00 87.50 84 THR A C 1
ATOM 638 O O . THR A 1 84 ? 7.022 4.453 -16.238 1.00 87.50 84 THR A O 1
ATOM 641 N N . SER A 1 85 ? 7.317 5.079 -18.380 1.00 84.50 85 SER A N 1
ATOM 642 C CA . SER A 1 85 ? 8.436 4.170 -18.622 1.00 84.50 85 SER A CA 1
ATOM 643 C C . SER A 1 85 ? 9.524 4.335 -17.567 1.00 84.50 85 SER A C 1
ATOM 645 O O . SER A 1 85 ? 10.101 5.406 -17.409 1.00 84.50 85 SER A O 1
ATOM 647 N N . GLY A 1 86 ? 9.806 3.241 -16.866 1.00 85.56 86 GLY A N 1
ATOM 648 C CA . GLY A 1 86 ? 10.831 3.199 -15.834 1.00 85.56 86 GLY A CA 1
ATOM 649 C C . GLY A 1 86 ? 10.354 3.574 -14.436 1.00 85.56 86 GLY A C 1
ATOM 650 O O . GLY A 1 86 ? 11.181 3.558 -13.539 1.00 85.56 86 GLY A O 1
ATOM 651 N N . GLN A 1 87 ? 9.06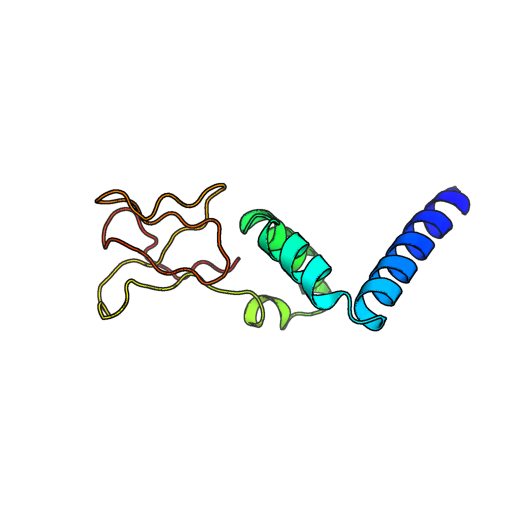5 3.848 -14.234 1.00 90.06 87 GLN A N 1
ATOM 652 C CA . GLN A 1 87 ? 8.479 4.089 -12.916 1.00 90.06 87 GLN A CA 1
ATOM 653 C C . GLN A 1 87 ? 7.683 2.869 -12.450 1.00 90.06 87 GLN A C 1
ATOM 655 O O . GLN A 1 87 ? 7.207 2.066 -13.250 1.00 90.06 87 GLN A O 1
ATOM 660 N N . SER A 1 88 ? 7.610 2.649 -11.143 1.00 92.19 88 SER A N 1
ATOM 661 C CA . SER A 1 88 ? 6.896 1.504 -10.553 1.00 92.19 88 SER A CA 1
ATOM 662 C C . SER A 1 88 ? 6.353 1.853 -9.173 1.00 92.19 88 SER A C 1
ATOM 664 O O . SER A 1 88 ? 6.347 1.018 -8.267 1.00 92.19 88 SER A O 1
ATOM 666 N N . THR A 1 89 ? 5.954 3.111 -9.001 1.00 91.19 89 THR A N 1
ATOM 667 C CA . THR A 1 89 ? 5.411 3.621 -7.746 1.00 91.19 89 THR A CA 1
ATOM 668 C C . THR A 1 89 ? 3.899 3.480 -7.767 1.00 91.19 89 THR A C 1
ATOM 670 O O . THR A 1 89 ? 3.251 3.843 -8.742 1.00 91.19 89 THR A O 1
ATOM 673 N N . VAL A 1 90 ? 3.326 2.952 -6.697 1.00 89.00 90 VAL A N 1
ATOM 674 C CA . VAL A 1 90 ? 1.895 2.686 -6.576 1.00 89.00 90 VAL A CA 1
ATOM 675 C C . VAL A 1 90 ? 1.402 3.255 -5.254 1.00 89.00 90 VAL A C 1
ATOM 677 O O . VAL A 1 90 ? 2.045 3.074 -4.228 1.00 89.00 90 VAL A O 1
ATOM 680 N N . ALA A 1 91 ? 0.272 3.950 -5.248 1.00 86.25 91 ALA A N 1
ATOM 681 C CA . ALA A 1 91 ? -0.411 4.331 -4.010 1.00 86.25 91 ALA A CA 1
ATOM 682 C C . ALA A 1 91 ? -1.435 3.269 -3.586 1.00 86.25 91 ALA A C 1
ATOM 684 O O . ALA A 1 91 ? -1.838 3.208 -2.425 1.00 86.25 91 ALA A O 1
ATOM 685 N N . VAL A 1 92 ? -1.848 2.416 -4.530 1.00 83.75 92 VAL A N 1
ATOM 686 C CA . VAL A 1 92 ? -2.944 1.470 -4.344 1.00 83.75 92 VAL A CA 1
ATOM 687 C C . VAL A 1 92 ? -2.445 0.144 -3.776 1.00 83.75 92 VAL A C 1
ATOM 689 O O . VAL A 1 92 ? -1.526 -0.501 -4.283 1.00 83.75 92 VAL A O 1
ATOM 692 N N . CYS A 1 93 ? -3.133 -0.291 -2.729 1.00 83.75 93 CYS A N 1
ATOM 693 C CA . CYS A 1 93 ? -2.987 -1.573 -2.063 1.00 83.75 93 CYS A CA 1
ATOM 694 C C . CYS A 1 93 ? -2.960 -2.764 -3.039 1.00 83.75 93 CYS A C 1
ATOM 696 O O . CYS A 1 93 ? -3.923 -3.041 -3.752 1.00 83.75 93 CYS A O 1
ATOM 698 N N . GLY A 1 94 ? -1.842 -3.497 -3.058 1.00 86.06 94 GLY A N 1
ATOM 699 C CA . GLY A 1 94 ? -1.699 -4.719 -3.854 1.00 86.06 94 GLY A CA 1
ATOM 700 C C . GLY A 1 94 ? -1.472 -4.509 -5.353 1.00 86.06 94 GLY A C 1
ATOM 701 O O . GLY A 1 94 ? -1.529 -5.486 -6.112 1.00 86.06 94 GLY A O 1
ATOM 702 N N . GLU A 1 95 ? -1.223 -3.270 -5.784 1.00 89.81 95 GLU A N 1
ATOM 703 C CA . GLU A 1 95 ? -0.927 -2.969 -7.180 1.00 89.81 95 GLU A CA 1
ATOM 704 C C . GLU A 1 95 ? 0.422 -3.580 -7.618 1.00 89.81 95 GLU A C 1
ATOM 706 O O . GLU A 1 95 ? 1.295 -3.938 -6.815 1.00 89.81 95 GLU A O 1
ATOM 711 N N . LYS A 1 96 ? 0.568 -3.760 -8.932 1.00 91.31 96 LYS A N 1
ATOM 712 C CA . LYS A 1 96 ? 1.728 -4.394 -9.566 1.00 91.31 96 LYS A CA 1
ATOM 713 C C . LYS A 1 96 ? 2.647 -3.356 -10.188 1.00 91.31 96 LYS A C 1
ATOM 715 O O . LYS A 1 96 ? 2.172 -2.324 -10.643 1.00 91.31 96 LYS A O 1
ATOM 720 N N . ALA A 1 97 ? 3.932 -3.669 -10.309 1.00 91.88 97 ALA A N 1
ATOM 721 C CA . ALA A 1 97 ? 4.837 -2.847 -11.104 1.00 91.88 97 ALA A CA 1
ATOM 722 C C . ALA A 1 97 ? 4.389 -2.827 -12.580 1.00 91.88 97 ALA A C 1
ATOM 724 O O . ALA A 1 97 ? 4.050 -3.863 -13.158 1.00 91.88 97 ALA A O 1
ATOM 725 N N . GLY A 1 98 ? 4.374 -1.649 -13.188 1.00 91.00 98 GLY A N 1
ATOM 726 C CA . GLY A 1 98 ? 4.105 -1.420 -14.607 1.00 91.00 98 GLY A CA 1
ATOM 727 C C . GLY A 1 98 ? 5.362 -1.626 -15.447 1.00 91.00 98 GLY A C 1
ATOM 728 O O . GLY A 1 98 ? 5.297 -2.109 -16.583 1.00 91.00 98 GLY A O 1
ATOM 729 N N . HIS A 1 99 ? 6.525 -1.376 -14.845 1.00 88.62 99 HIS A N 1
ATOM 730 C CA . HIS A 1 99 ? 7.836 -1.494 -15.467 1.00 88.62 99 HIS A CA 1
ATOM 731 C C . HIS A 1 99 ? 8.790 -2.321 -14.598 1.00 88.62 99 HIS A C 1
ATOM 733 O O . HIS A 1 99 ? 8.515 -2.618 -13.444 1.00 88.62 99 HIS A O 1
ATOM 739 N N . ASN A 1 100 ? 9.923 -2.731 -15.170 1.00 86.56 100 ASN A N 1
ATOM 740 C CA . ASN A 1 100 ? 10.928 -3.513 -14.442 1.00 86.56 100 ASN A CA 1
ATOM 741 C C . ASN A 1 100 ? 12.027 -2.649 -13.802 1.00 86.56 100 ASN A C 1
ATOM 743 O O . ASN A 1 100 ? 12.904 -3.189 -13.132 1.00 86.56 100 ASN A O 1
ATOM 747 N N . ALA A 1 101 ? 11.982 -1.327 -13.984 1.00 83.38 101 ALA A N 1
ATOM 748 C CA . ALA A 1 101 ? 12.956 -0.373 -13.460 1.00 83.38 101 ALA A CA 1
ATOM 749 C C . ALA A 1 101 ? 12.341 0.510 -12.363 1.00 83.38 101 ALA A C 1
ATOM 751 O O . ALA A 1 101 ? 11.125 0.652 -12.279 1.00 83.38 101 ALA A O 1
ATOM 752 N N . ASN A 1 102 ? 13.200 1.042 -11.490 1.00 86.88 102 ASN A N 1
ATOM 753 C CA . ASN A 1 102 ? 12.880 1.853 -10.306 1.00 86.88 102 ASN A CA 1
ATOM 754 C C . ASN A 1 102 ? 11.896 1.242 -9.289 1.00 86.88 102 ASN A C 1
ATOM 756 O O . ASN A 1 102 ? 11.617 1.881 -8.274 1.00 86.88 102 ASN A O 1
ATOM 760 N N . GLY A 1 103 ? 11.451 -0.003 -9.465 1.00 85.81 103 GLY A N 1
ATOM 761 C CA . GLY A 1 103 ? 10.709 -0.762 -8.459 1.00 85.81 103 GLY A CA 1
ATOM 762 C C . GLY A 1 103 ? 11.569 -1.226 -7.275 1.00 85.81 103 GLY A C 1
ATOM 763 O O . GLY A 1 103 ? 12.745 -0.876 -7.135 1.00 85.81 103 GLY A O 1
ATOM 764 N N . SER A 1 104 ? 10.958 -1.981 -6.366 1.00 89.12 104 SER A N 1
ATOM 765 C CA . SER A 1 104 ? 11.579 -2.561 -5.172 1.00 89.12 104 SER A CA 1
ATOM 766 C C . SER A 1 104 ? 12.157 -3.947 -5.468 1.00 89.12 104 SER A C 1
ATOM 768 O O . SER A 1 104 ? 11.533 -4.760 -6.151 1.00 89.12 104 SER A O 1
ATOM 770 N N . GLY A 1 105 ? 13.340 -4.247 -4.923 1.00 87.06 105 GLY A N 1
ATOM 771 C CA . GLY A 1 105 ? 13.923 -5.595 -4.982 1.00 87.06 105 GLY A CA 1
ATOM 772 C C . GLY A 1 105 ? 13.193 -6.607 -4.089 1.00 87.06 105 GLY A C 1
ATOM 773 O O . GLY A 1 105 ? 13.268 -7.813 -4.316 1.00 87.06 105 GLY A O 1
ATOM 774 N N . THR A 1 106 ? 12.441 -6.116 -3.106 1.00 88.00 106 THR A N 1
ATOM 775 C CA . THR A 1 106 ? 11.670 -6.907 -2.144 1.00 88.00 106 THR A CA 1
ATOM 776 C C . THR A 1 106 ? 10.194 -6.533 -2.193 1.00 88.00 106 THR A C 1
ATOM 778 O O . THR A 1 106 ? 9.840 -5.425 -2.607 1.00 88.00 106 THR A O 1
ATOM 781 N N . VAL A 1 107 ? 9.328 -7.450 -1.752 1.00 86.69 107 VAL A N 1
ATOM 782 C CA . VAL A 1 107 ? 7.912 -7.136 -1.537 1.00 86.69 107 VAL A CA 1
ATOM 783 C C . VAL A 1 107 ? 7.816 -6.016 -0.505 1.00 86.69 107 VAL A C 1
ATOM 785 O O . VAL A 1 107 ? 8.518 -6.049 0.507 1.00 86.69 107 VAL A O 1
ATOM 788 N N . GLN A 1 108 ? 6.960 -5.033 -0.755 1.00 82.94 108 GLN A N 1
ATOM 789 C CA . GLN A 1 108 ? 6.604 -4.041 0.250 1.00 82.94 108 GLN A CA 1
ATOM 790 C C . GLN A 1 108 ? 5.208 -4.385 0.749 1.00 82.94 108 GLN A C 1
ATOM 792 O O . GLN A 1 108 ? 4.283 -4.509 -0.056 1.00 82.94 108 GLN A O 1
ATOM 797 N N . SER A 1 109 ? 5.065 -4.620 2.052 1.00 75.06 109 SER A N 1
ATOM 798 C CA . SER A 1 109 ? 3.755 -4.544 2.694 1.00 75.06 109 SER A CA 1
ATOM 799 C C . SER A 1 109 ? 3.373 -3.082 2.836 1.00 75.06 109 SER A C 1
ATOM 801 O O . SER A 1 109 ? 4.225 -2.206 3.023 1.00 75.06 109 SER A O 1
ATOM 803 N N . LEU A 1 110 ? 2.083 -2.869 2.636 1.00 60.88 110 LEU A N 1
ATOM 804 C CA . LEU A 1 110 ? 1.383 -1.663 3.000 1.00 60.88 110 LEU A CA 1
ATOM 805 C C . LEU A 1 110 ? 1.042 -1.726 4.494 1.00 60.88 110 LEU A C 1
ATOM 807 O O . LEU A 1 110 ? 1.607 -2.590 5.195 1.00 60.88 110 LEU A O 1
#

Sequence (110 aa):
MIREDEVDTVYLLAKELAYDVVTGQTDKLSAALAKTSGKDIVQFAKAVEISHSDIDGKICRTKRKAGDSSGTYAKYGEETDNNTSGQSTVAVCGEKAGHNANGSGTVQSL

Secondary structure (DSSP, 8-state):
---HHHHHHHHHHHHHHHHHHHTTTHHHHHHHHHHS-HHHHHHHHHHHTTT-TTHHHHS-B-BBPTT-SSSPBPEE-SS-B-SSTT--EE-STTPBPSSSSSSBSS--B-